Protein AF-A0A1I7Z0R8-F1 (afdb_monomer_lite)

Radius of gyration: 13.19 Å; chains: 1; bounding box: 25×24×41 Å

Sequence (66 aa):
MLKYVFDICEKDPSITSIKLHVQTSNKEALEFYEKFGFQVTEIVEDYYKRIEPNDAYYLAKKIERK

pLDDT: mean 94.18, std 5.56, range [60.06, 98.06]

Structure (mmCIF, N/CA/C/O backbone):
data_AF-A0A1I7Z0R8-F1
#
_entry.id   AF-A0A1I7Z0R8-F1
#
loop_
_atom_site.group_PDB
_atom_site.id
_atom_site.type_symbol
_atom_site.label_atom_id
_atom_site.label_alt_id
_atom_site.label_comp_id
_atom_site.label_asym_id
_atom_site.label_entity_id
_atom_site.label_seq_id
_atom_site.pdbx_PDB_ins_code
_atom_site.Cartn_x
_atom_site.Cartn_y
_atom_site.Cartn_z
_atom_site.occupancy
_atom_site.B_iso_or_equiv
_atom_site.auth_seq_id
_atom_site.auth_comp_id
_atom_site.auth_asym_id
_atom_site.auth_atom_id
_atom_site.pdbx_PDB_model_num
ATOM 1 N N . MET A 1 1 ? 12.437 8.101 -2.556 1.00 87.25 1 MET A N 1
ATOM 2 C CA . MET A 1 1 ? 12.384 6.733 -1.997 1.00 87.25 1 MET A CA 1
ATOM 3 C C . MET A 1 1 ? 11.534 5.794 -2.850 1.00 87.25 1 MET A C 1
ATOM 5 O O . MET A 1 1 ? 12.103 4.881 -3.418 1.00 87.25 1 MET A O 1
ATOM 9 N N . LEU A 1 2 ? 10.224 6.022 -3.021 1.00 92.94 2 LEU A N 1
ATOM 10 C CA . LEU A 1 2 ? 9.350 5.078 -3.744 1.00 92.94 2 LEU A CA 1
ATOM 11 C C . LEU A 1 2 ? 9.757 4.833 -5.213 1.00 92.94 2 LEU A C 1
ATOM 13 O O . LEU A 1 2 ? 9.799 3.691 -5.650 1.00 92.94 2 LEU A O 1
ATOM 17 N N . LYS A 1 3 ? 10.171 5.883 -5.938 1.00 92.88 3 LYS A N 1
ATOM 18 C CA . LYS A 1 3 ? 10.708 5.753 -7.308 1.00 92.88 3 LYS A CA 1
ATOM 19 C C . LYS A 1 3 ? 11.912 4.805 -7.395 1.00 92.88 3 LYS A C 1
ATOM 21 O O . LYS A 1 3 ? 11.968 3.979 -8.286 1.00 92.88 3 LYS A O 1
ATOM 26 N N . TYR A 1 4 ? 12.815 4.862 -6.417 1.00 94.75 4 TYR A N 1
ATOM 27 C CA . TYR A 1 4 ? 13.983 3.978 -6.368 1.00 94.75 4 TYR A CA 1
ATOM 28 C C . TYR A 1 4 ? 13.588 2.503 -6.193 1.00 94.75 4 TYR A C 1
ATOM 30 O O . TYR A 1 4 ? 14.217 1.624 -6.772 1.00 94.75 4 TYR A O 1
ATOM 38 N N . VAL A 1 5 ? 12.518 2.226 -5.439 1.00 94.62 5 VAL A N 1
ATOM 39 C CA . V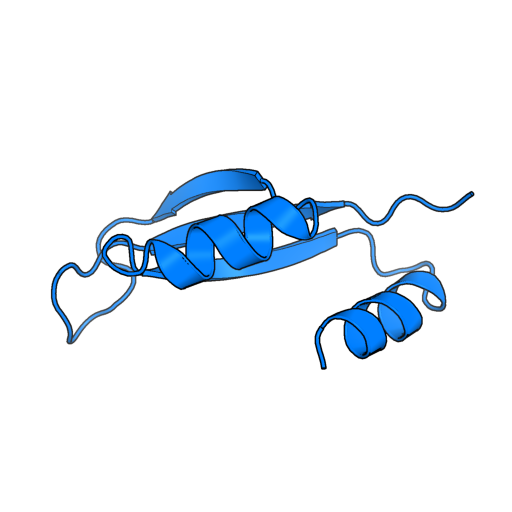AL A 1 5 ? 11.962 0.868 -5.333 1.00 94.62 5 VAL A CA 1
ATOM 40 C C . VAL A 1 5 ? 11.429 0.406 -6.688 1.00 94.62 5 VAL A C 1
ATOM 42 O O . VAL A 1 5 ? 11.706 -0.720 -7.083 1.00 94.62 5 VAL A O 1
ATOM 45 N N . PHE A 1 6 ? 10.728 1.273 -7.425 1.00 93.38 6 PHE A N 1
ATOM 46 C CA . PHE A 1 6 ? 10.246 0.945 -8.771 1.00 93.38 6 PHE A CA 1
ATOM 47 C C . PHE A 1 6 ? 11.399 0.619 -9.720 1.00 93.38 6 PHE A C 1
ATOM 49 O O . PHE A 1 6 ? 11.358 -0.425 -10.360 1.00 93.38 6 PHE A O 1
ATOM 56 N N . ASP A 1 7 ? 12.461 1.428 -9.713 1.00 93.25 7 ASP A N 1
ATOM 57 C CA . ASP A 1 7 ? 13.646 1.201 -10.547 1.00 93.25 7 ASP A CA 1
ATOM 58 C C . ASP A 1 7 ? 14.321 -0.152 -10.253 1.00 93.25 7 ASP A C 1
ATOM 60 O O . ASP A 1 7 ? 14.905 -0.768 -11.144 1.00 93.25 7 ASP A O 1
ATOM 64 N N . ILE A 1 8 ? 14.285 -0.620 -8.999 1.00 93.69 8 ILE A N 1
ATOM 65 C CA . ILE A 1 8 ? 14.783 -1.954 -8.629 1.00 93.69 8 ILE A CA 1
ATOM 66 C C . ILE A 1 8 ? 13.820 -3.033 -9.131 1.00 93.69 8 ILE A C 1
ATOM 68 O O . ILE A 1 8 ? 14.260 -4.005 -9.742 1.00 93.69 8 ILE A O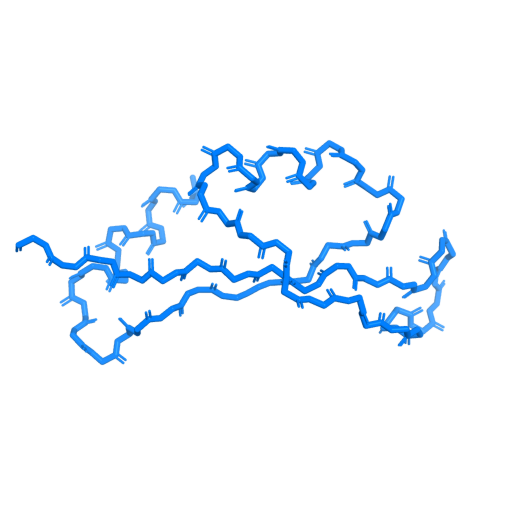 1
ATOM 72 N N . CYS A 1 9 ? 12.517 -2.865 -8.899 1.00 93.88 9 CYS A N 1
ATOM 73 C CA . CYS A 1 9 ? 11.502 -3.837 -9.300 1.00 93.88 9 CYS A CA 1
ATOM 74 C C . CYS A 1 9 ? 11.405 -4.013 -10.821 1.00 93.88 9 CYS A C 1
ATOM 76 O O . CYS A 1 9 ? 11.135 -5.114 -11.284 1.00 93.88 9 CYS A O 1
ATOM 78 N N . GLU A 1 10 ? 11.645 -2.961 -11.601 1.00 91.25 10 GLU A N 1
ATOM 79 C CA . GLU A 1 10 ? 11.660 -3.029 -13.066 1.00 91.25 10 GLU A CA 1
ATOM 80 C C . GLU A 1 10 ? 12.862 -3.813 -13.612 1.00 91.25 10 GLU A C 1
ATOM 82 O O . GLU A 1 10 ? 12.764 -4.422 -14.678 1.00 91.25 10 GLU A O 1
ATOM 87 N N . LYS A 1 11 ? 13.984 -3.848 -12.879 1.00 92.88 11 LYS A N 1
ATOM 88 C CA . LYS A 1 11 ? 15.201 -4.576 -13.278 1.00 92.88 11 LYS A CA 1
ATOM 89 C C . LYS A 1 11 ? 15.132 -6.073 -13.002 1.00 92.88 11 LYS A C 1
ATOM 91 O O . LYS A 1 11 ? 15.858 -6.829 -13.644 1.00 92.88 11 LYS A O 1
ATOM 96 N N . ASP A 1 12 ? 14.300 -6.499 -12.056 1.00 93.69 12 ASP A N 1
ATOM 97 C CA . ASP A 1 12 ? 14.148 -7.908 -11.704 1.00 93.69 12 ASP A CA 1
ATOM 98 C C . ASP A 1 12 ? 12.881 -8.505 -12.344 1.00 93.69 12 ASP A C 1
ATOM 100 O O . ASP A 1 12 ? 11.755 -8.214 -11.919 1.00 93.69 12 ASP A O 1
ATOM 104 N N . PRO A 1 13 ? 13.024 -9.394 -13.345 1.00 91.12 13 PRO A N 1
ATOM 105 C CA . PRO A 1 13 ? 11.888 -9.981 -14.028 1.00 91.12 13 PRO A CA 1
ATOM 106 C C . PRO A 1 13 ? 11.056 -10.944 -13.159 1.00 91.12 13 PRO A C 1
ATOM 108 O O . PRO A 1 13 ? 9.951 -11.326 -13.561 1.00 91.12 13 PRO A O 1
ATOM 111 N N . SER A 1 14 ? 11.532 -11.331 -11.976 1.00 94.94 14 SER A N 1
ATOM 112 C CA . SER A 1 14 ? 10.760 -12.138 -11.027 1.00 94.94 14 SER A CA 1
ATOM 113 C C . SER A 1 14 ? 9.723 -11.317 -10.248 1.00 94.94 14 SER A C 1
ATOM 115 O O . SER A 1 14 ? 8.724 -11.866 -9.781 1.00 94.94 14 SER A O 1
ATOM 117 N N . ILE A 1 15 ? 9.898 -9.992 -10.160 1.00 95.12 15 ILE A N 1
ATOM 118 C CA . ILE A 1 15 ? 8.998 -9.106 -9.418 1.00 95.12 15 ILE A CA 1
ATOM 119 C C . ILE A 1 15 ? 7.845 -8.668 -10.321 1.00 95.12 15 ILE A C 1
ATOM 121 O O . ILE A 1 15 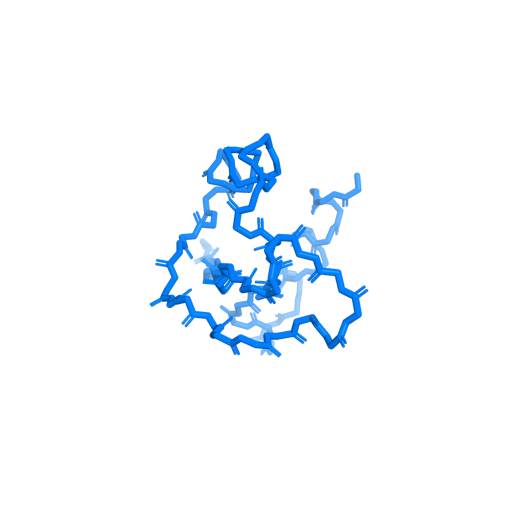? 8.024 -7.946 -11.301 1.00 95.12 15 ILE A O 1
ATOM 125 N N . THR A 1 16 ? 6.632 -9.101 -9.981 1.00 94.81 16 THR A N 1
ATOM 126 C CA . THR A 1 16 ? 5.421 -8.865 -10.786 1.00 94.81 16 THR A CA 1
ATOM 127 C C . THR A 1 16 ? 4.501 -7.789 -10.207 1.00 94.81 16 THR A C 1
ATOM 129 O O . THR A 1 16 ? 3.692 -7.202 -10.929 1.00 94.81 16 THR A O 1
ATOM 132 N N . SER A 1 17 ? 4.605 -7.502 -8.906 1.00 94.75 17 SER A N 1
ATOM 133 C CA . SER A 1 17 ? 3.780 -6.492 -8.238 1.00 94.75 17 SER A CA 1
ATOM 134 C C . SER A 1 17 ? 4.413 -5.987 -6.944 1.00 94.75 17 SER A C 1
ATOM 136 O O . SER A 1 17 ? 5.151 -6.721 -6.290 1.00 94.75 17 SER A O 1
ATOM 138 N N . ILE A 1 18 ? 4.063 -4.763 -6.553 1.00 96.44 18 ILE A N 1
ATOM 139 C CA . ILE A 1 18 ? 4.383 -4.162 -5.255 1.00 96.44 18 ILE A CA 1
ATOM 140 C C . ILE A 1 18 ? 3.084 -4.050 -4.464 1.00 96.44 18 ILE A C 1
ATOM 142 O O . ILE A 1 18 ? 2.065 -3.621 -5.007 1.00 96.44 18 ILE A O 1
ATOM 146 N N . LYS A 1 19 ? 3.121 -4.439 -3.189 1.00 96.94 19 LYS A N 1
ATOM 147 C CA . LYS A 1 19 ? 1.960 -4.488 -2.294 1.00 96.94 19 LYS A CA 1
ATOM 148 C C . LYS A 1 19 ? 2.293 -3.839 -0.957 1.00 96.94 19 LYS A C 1
ATOM 150 O O . LYS A 1 19 ? 3.413 -4.001 -0.473 1.00 96.94 19 LYS A O 1
ATOM 155 N N . LEU A 1 20 ? 1.340 -3.127 -0.364 1.00 97.25 20 LEU A N 1
ATOM 156 C CA . LEU A 1 20 ? 1.499 -2.499 0.950 1.00 97.25 20 LEU A CA 1
ATOM 157 C C . LEU A 1 20 ? 0.147 -2.307 1.652 1.00 97.25 20 LEU A C 1
ATOM 159 O O . LEU A 1 20 ? -0.901 -2.386 1.015 1.00 97.25 20 LEU A O 1
ATOM 163 N N . HIS A 1 21 ? 0.192 -2.036 2.956 1.00 97.50 21 HIS A N 1
ATOM 164 C CA . HIS A 1 21 ? -0.984 -1.747 3.776 1.00 97.50 21 HIS A CA 1
ATOM 165 C C . HIS A 1 21 ? -0.948 -0.294 4.260 1.00 97.50 21 HIS A C 1
ATOM 167 O O . HIS A 1 21 ? 0.098 0.171 4.720 1.00 97.50 21 HIS A O 1
ATOM 173 N N . VAL A 1 22 ? -2.075 0.411 4.168 1.00 97.00 22 VAL A N 1
ATOM 174 C CA . VAL A 1 22 ? -2.250 1.777 4.689 1.00 97.00 22 VAL A CA 1
ATOM 175 C C . VAL A 1 22 ? -3.440 1.790 5.630 1.00 97.00 22 VAL A C 1
ATOM 177 O O . VAL A 1 22 ? -4.515 1.349 5.251 1.00 97.00 22 VAL A O 1
ATOM 180 N N . GLN A 1 23 ? -3.274 2.327 6.836 1.00 97.25 23 GLN A N 1
ATOM 181 C CA . GLN A 1 23 ? -4.378 2.488 7.783 1.00 97.25 23 GLN A CA 1
ATOM 182 C C . GLN A 1 23 ? -5.538 3.288 7.174 1.00 97.25 23 GLN A C 1
ATOM 184 O O . GLN A 1 23 ? -5.307 4.304 6.515 1.00 97.25 23 GLN A O 1
ATOM 189 N N . THR A 1 24 ? -6.781 2.873 7.426 1.00 95.69 24 THR A N 1
ATOM 190 C CA . THR A 1 24 ? -7.969 3.481 6.794 1.00 95.69 24 THR A CA 1
ATOM 191 C C . THR A 1 24 ? -8.182 4.958 7.138 1.00 95.69 24 THR A C 1
ATOM 193 O O . THR A 1 24 ? -8.758 5.703 6.342 1.00 95.69 24 THR A O 1
ATOM 196 N N . SER A 1 25 ? -7.667 5.417 8.282 1.00 96.19 25 SER A N 1
ATOM 197 C CA . SER A 1 25 ? -7.663 6.832 8.674 1.00 96.19 25 SER A CA 1
ATOM 198 C C . SER A 1 25 ? -6.652 7.685 7.900 1.00 96.19 25 SER A C 1
ATOM 200 O O . SER A 1 25 ? -6.823 8.903 7.818 1.00 96.19 25 SER A O 1
ATOM 202 N N . ASN A 1 26 ? -5.612 7.084 7.315 1.00 95.50 26 ASN A N 1
ATOM 203 C CA . ASN A 1 26 ? -4.527 7.809 6.662 1.00 95.50 26 ASN A CA 1
ATOM 204 C C . ASN A 1 26 ? -4.841 8.096 5.186 1.00 95.50 26 ASN A C 1
ATOM 206 O O . ASN A 1 26 ? -4.276 7.504 4.263 1.00 95.50 26 ASN A O 1
ATOM 210 N N . LYS A 1 27 ? -5.758 9.046 4.979 1.00 95.25 27 LYS A N 1
ATOM 211 C CA . LYS A 1 27 ? -6.199 9.482 3.645 1.00 95.25 27 LYS A CA 1
ATOM 212 C C . LYS A 1 27 ? -5.071 10.097 2.815 1.00 95.25 27 LYS A C 1
ATOM 214 O O . LYS A 1 27 ? -5.015 9.868 1.614 1.00 95.25 27 LYS A O 1
ATOM 219 N N . GLU A 1 28 ? -4.145 10.817 3.446 1.00 97.19 28 GLU A N 1
ATOM 220 C CA . GLU A 1 28 ? -3.014 11.436 2.744 1.00 97.19 28 GLU A CA 1
ATOM 221 C C . GLU A 1 28 ? -2.088 10.379 2.126 1.00 97.19 28 GLU A C 1
ATOM 223 O O . GLU A 1 28 ? -1.707 10.485 0.959 1.00 97.19 28 GLU A O 1
ATOM 228 N N . ALA A 1 29 ? -1.767 9.320 2.877 1.00 95.81 29 ALA A N 1
ATOM 229 C CA . ALA A 1 29 ? -0.974 8.214 2.353 1.00 95.81 29 ALA A CA 1
ATOM 230 C C . ALA A 1 29 ? -1.721 7.450 1.253 1.00 95.81 29 ALA A C 1
ATOM 232 O O . ALA A 1 29 ? -1.107 7.095 0.248 1.00 95.81 29 ALA A O 1
ATOM 233 N N . LEU A 1 30 ? -3.029 7.223 1.414 1.00 96.31 30 LEU A N 1
ATOM 234 C CA . LEU A 1 30 ? -3.861 6.595 0.386 1.00 96.31 30 LEU A CA 1
ATOM 235 C C . LEU A 1 30 ? -3.779 7.371 -0.938 1.00 96.31 30 LEU A C 1
ATOM 237 O O . LEU A 1 30 ? -3.343 6.811 -1.943 1.00 96.31 30 LEU A O 1
ATOM 241 N N . GLU A 1 31 ? -4.078 8.672 -0.915 1.00 96.75 31 GLU A N 1
ATOM 242 C CA . GLU A 1 31 ? -4.007 9.535 -2.100 1.00 96.75 31 GLU A CA 1
ATOM 243 C C . GLU A 1 31 ? -2.591 9.600 -2.691 1.00 96.75 31 GLU A C 1
ATOM 245 O O . GLU A 1 31 ? -2.412 9.677 -3.910 1.00 96.75 31 GLU A O 1
ATOM 250 N N . PHE A 1 32 ? -1.558 9.584 -1.841 1.00 97.00 32 PHE A N 1
ATOM 251 C CA . PHE A 1 32 ? -0.169 9.537 -2.284 1.00 97.00 32 PHE A CA 1
ATOM 252 C C . PHE A 1 32 ? 0.097 8.274 -3.108 1.00 97.00 32 PHE A C 1
ATOM 254 O O . PHE A 1 32 ? 0.593 8.380 -4.228 1.00 97.00 32 PHE A O 1
ATOM 261 N N . TYR A 1 33 ? -0.252 7.090 -2.601 1.00 97.06 33 TYR A N 1
ATOM 262 C CA . TYR A 1 33 ? -0.009 5.835 -3.317 1.00 97.06 33 TYR A CA 1
ATOM 263 C C . TYR A 1 33 ? -0.887 5.688 -4.565 1.00 97.06 33 TYR A C 1
ATOM 265 O O . TYR A 1 33 ? -0.389 5.221 -5.593 1.00 97.06 33 TYR A O 1
ATOM 273 N N . GLU A 1 34 ? -2.136 6.154 -4.533 1.00 95.75 34 GLU A N 1
ATOM 274 C CA . GLU A 1 34 ? -3.005 6.199 -5.717 1.00 95.75 34 GLU A CA 1
ATOM 275 C C . GLU A 1 34 ? -2.383 7.029 -6.849 1.00 95.75 34 GLU A C 1
ATOM 277 O O . GLU A 1 34 ? -2.350 6.586 -7.999 1.00 95.75 34 GLU A O 1
ATOM 282 N N . LYS A 1 35 ? -1.761 8.177 -6.534 1.00 96.12 35 LYS A N 1
ATOM 283 C CA . LYS A 1 35 ? -1.019 8.994 -7.518 1.00 96.12 35 LYS A CA 1
ATOM 284 C C . LYS A 1 35 ? 0.182 8.268 -8.132 1.00 96.12 35 LYS A C 1
ATOM 286 O O . LYS A 1 35 ? 0.579 8.590 -9.250 1.00 96.12 35 LYS A O 1
ATOM 291 N N . PHE A 1 36 ? 0.759 7.285 -7.438 1.00 94.88 36 PHE A N 1
ATOM 292 C CA . PHE A 1 36 ? 1.819 6.421 -7.976 1.00 94.88 36 PHE A CA 1
ATOM 293 C C . PHE A 1 36 ? 1.282 5.182 -8.716 1.00 94.88 36 PHE A C 1
ATOM 295 O O . PHE A 1 36 ? 2.065 4.336 -9.160 1.00 94.88 36 PHE A O 1
ATOM 302 N N . GLY A 1 37 ? -0.037 5.083 -8.899 1.00 94.88 37 GLY A N 1
ATOM 303 C CA . GLY A 1 37 ? -0.693 4.004 -9.630 1.00 94.88 37 GLY A CA 1
ATOM 304 C C . GLY A 1 37 ? -0.847 2.719 -8.821 1.00 94.88 37 GLY A C 1
ATOM 305 O O . GLY A 1 37 ? -0.910 1.641 -9.412 1.00 94.88 37 GLY A O 1
ATOM 306 N N . PHE A 1 38 ? -0.853 2.816 -7.490 1.00 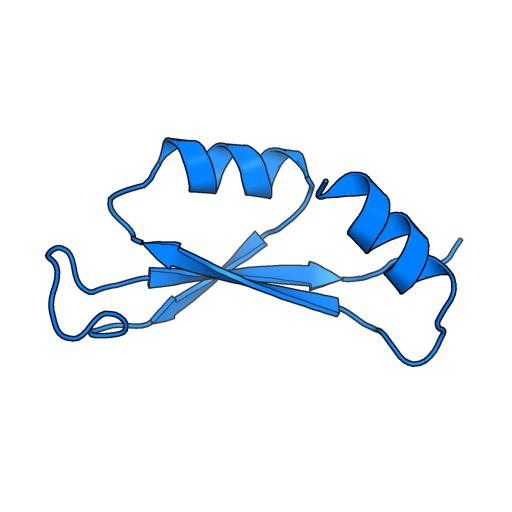97.12 38 PHE A N 1
ATOM 307 C CA . PHE A 1 38 ? -1.391 1.754 -6.649 1.00 97.12 38 PHE A CA 1
ATOM 308 C C . PHE A 1 38 ? -2.916 1.804 -6.658 1.00 97.12 38 PHE A C 1
ATOM 310 O O . PHE A 1 38 ? -3.511 2.869 -6.795 1.00 97.12 38 PHE A O 1
ATOM 317 N N . GLN A 1 39 ? -3.541 0.646 -6.496 1.00 96.75 39 GLN A N 1
ATOM 318 C CA . GLN A 1 39 ? -4.990 0.505 -6.419 1.00 96.75 39 GLN A CA 1
ATOM 319 C C . GLN A 1 39 ? -5.351 -0.221 -5.131 1.00 96.75 39 GLN A C 1
ATOM 321 O O . GLN A 1 39 ? -4.674 -1.184 -4.762 1.00 96.75 39 GLN A O 1
ATOM 326 N N . VAL A 1 40 ? -6.415 0.227 -4.463 1.00 96.94 40 VAL A N 1
ATOM 327 C CA . VAL A 1 40 ? -7.002 -0.508 -3.340 1.00 96.94 40 VAL A CA 1
ATOM 328 C C . VAL A 1 40 ? -7.629 -1.784 -3.883 1.00 96.94 40 VAL A C 1
ATOM 330 O O . VAL A 1 40 ? -8.505 -1.744 -4.743 1.00 96.94 40 VAL A O 1
ATOM 333 N N . THR A 1 41 ? -7.154 -2.917 -3.387 1.00 95.88 41 THR A N 1
ATOM 334 C CA . THR A 1 41 ? -7.644 -4.243 -3.777 1.00 95.88 41 THR A CA 1
ATOM 335 C C . THR A 1 41 ? -8.608 -4.832 -2.754 1.00 95.88 41 THR A C 1
ATOM 337 O O . THR A 1 41 ? -9.542 -5.523 -3.144 1.00 95.88 41 THR A O 1
ATOM 340 N N . GLU A 1 42 ? -8.420 -4.529 -1.470 1.00 96.06 42 GLU A N 1
ATOM 341 C CA . GLU A 1 42 ? -9.304 -4.949 -0.377 1.00 96.06 42 GLU A CA 1
ATOM 342 C C . GLU A 1 42 ? -9.084 -4.068 0.863 1.00 96.06 42 GLU A C 1
ATOM 344 O O . GLU A 1 42 ? -8.119 -3.297 0.932 1.00 96.06 42 GLU A O 1
ATOM 349 N N . ILE A 1 43 ? -9.988 -4.186 1.836 1.00 97.19 43 ILE A N 1
ATOM 350 C CA . ILE A 1 43 ? -9.806 -3.680 3.198 1.00 97.19 43 ILE A CA 1
ATOM 351 C C . ILE A 1 43 ? -9.555 -4.895 4.085 1.00 97.19 43 ILE A C 1
ATOM 353 O O . ILE A 1 43 ? -10.341 -5.839 4.080 1.00 97.19 43 ILE A O 1
ATOM 357 N N . VAL A 1 44 ? -8.451 -4.868 4.821 1.00 96.94 44 VAL A N 1
ATOM 358 C CA . VAL A 1 44 ? -8.088 -5.891 5.796 1.00 96.94 44 VAL A CA 1
ATOM 359 C C . VAL A 1 44 ? -8.529 -5.401 7.167 1.00 96.94 44 VAL A C 1
ATOM 361 O O . VAL A 1 44 ? -7.925 -4.477 7.721 1.00 96.94 44 VAL A O 1
ATOM 364 N N . GLU A 1 45 ? -9.594 -6.009 7.678 1.00 96.69 45 GLU A N 1
ATOM 365 C CA . GLU A 1 45 ? -10.137 -5.727 9.007 1.00 96.69 45 GLU A CA 1
ATOM 366 C C . GLU A 1 45 ? -9.163 -6.176 10.107 1.00 96.69 45 GLU A C 1
ATOM 368 O O . GLU A 1 45 ? -8.415 -7.144 9.928 1.00 96.69 45 GLU A O 1
ATOM 373 N N . ASP A 1 46 ? -9.138 -5.457 11.234 1.00 95.31 46 ASP A N 1
ATOM 374 C CA . ASP A 1 46 ? -8.311 -5.779 12.411 1.00 95.31 46 ASP A CA 1
ATOM 375 C C . ASP A 1 46 ? -6.794 -5.942 12.119 1.00 95.31 46 ASP A C 1
ATOM 377 O O . ASP A 1 46 ? -6.058 -6.604 12.867 1.00 95.31 46 ASP A O 1
ATOM 381 N N . TYR A 1 47 ? -6.284 -5.330 11.041 1.00 96.50 47 TYR A N 1
ATOM 382 C CA . TYR A 1 47 ? -4.880 -5.458 10.625 1.00 96.50 47 TYR A CA 1
ATOM 383 C C . TYR A 1 47 ? -3.907 -4.952 11.704 1.00 96.50 47 TYR A C 1
ATOM 385 O O . TYR A 1 47 ? -2.895 -5.595 12.017 1.00 96.50 47 TYR A O 1
ATOM 393 N N . TYR A 1 48 ? -4.205 -3.801 12.311 1.00 95.00 48 TYR A N 1
ATOM 394 C CA . TYR A 1 48 ? -3.386 -3.198 13.355 1.00 95.00 48 TYR A CA 1
ATOM 395 C C . TYR A 1 48 ? -3.915 -3.500 14.762 1.00 95.00 48 TYR A C 1
ATOM 397 O O . TYR A 1 48 ? -4.816 -2.854 15.274 1.00 95.00 48 TYR A O 1
ATOM 405 N N . LYS A 1 49 ? -3.239 -4.392 15.486 1.00 94.00 49 LYS A N 1
ATOM 406 C CA . LYS A 1 49 ? -3.694 -4.891 16.803 1.00 94.00 49 LYS A CA 1
ATOM 407 C C . LYS A 1 49 ? -3.761 -3.875 17.956 1.00 94.00 49 LYS A C 1
ATOM 409 O O . LYS A 1 49 ? -4.136 -4.258 19.060 1.00 94.00 49 LYS A O 1
ATOM 414 N N . ARG A 1 50 ? -3.248 -2.652 17.788 1.00 95.19 50 ARG A N 1
ATOM 415 C CA . ARG A 1 50 ? -2.979 -1.723 18.910 1.00 95.19 50 ARG A CA 1
ATOM 416 C C . ARG A 1 50 ? -3.358 -0.264 18.646 1.00 95.19 50 ARG A C 1
ATOM 418 O O . ARG A 1 50 ? -3.069 0.573 19.496 1.00 95.19 50 ARG A O 1
ATOM 425 N N . ILE A 1 51 ? -3.925 0.055 17.485 1.00 93.00 51 ILE A N 1
ATOM 426 C CA . ILE A 1 51 ? -4.285 1.429 17.105 1.00 93.00 51 ILE A CA 1
ATOM 427 C C . ILE A 1 51 ? -5.658 1.438 16.439 1.00 93.00 51 ILE A C 1
ATOM 429 O O . ILE A 1 51 ? -6.006 0.468 15.779 1.00 93.00 51 ILE A O 1
ATOM 433 N N . GLU A 1 52 ? -6.391 2.541 16.591 1.00 90.12 52 GLU A N 1
ATOM 434 C CA . GLU A 1 52 ? -7.719 2.744 16.004 1.00 90.12 52 GLU A CA 1
ATOM 435 C C . GLU A 1 52 ? -7.693 3.873 14.956 1.00 90.12 52 GLU A C 1
ATOM 437 O O . GLU A 1 52 ? -7.047 4.902 15.196 1.00 90.12 52 GLU A O 1
ATOM 442 N N . PRO A 1 53 ? -8.383 3.727 13.810 1.00 91.75 53 PRO A N 1
ATOM 443 C CA . PRO A 1 53 ? -9.039 2.505 13.335 1.00 91.75 53 PRO A CA 1
ATOM 444 C C . PRO A 1 53 ? -8.009 1.411 13.028 1.00 91.75 53 PRO A C 1
ATOM 446 O O . PRO A 1 53 ? -6.924 1.701 12.517 1.00 91.75 53 PRO A O 1
ATOM 449 N N . ASN A 1 54 ? -8.323 0.168 13.368 1.00 94.50 54 ASN A N 1
ATOM 450 C CA . ASN A 1 54 ? -7.395 -0.953 13.213 1.00 94.50 54 ASN A CA 1
ATOM 451 C C . ASN A 1 54 ? -7.360 -1.539 11.787 1.00 94.50 54 ASN A C 1
ATOM 453 O O . ASN A 1 54 ? -6.431 -2.278 11.453 1.00 94.50 54 ASN A O 1
ATOM 457 N N . ASP A 1 55 ? -8.303 -1.153 10.932 1.00 97.00 55 ASP A N 1
ATOM 458 C CA . ASP A 1 55 ? -8.374 -1.576 9.535 1.00 97.00 55 ASP A CA 1
ATOM 459 C C . ASP A 1 55 ? -7.262 -0.972 8.664 1.00 97.00 55 ASP A C 1
ATOM 461 O O . ASP A 1 55 ? -6.792 0.158 8.869 1.00 97.00 55 ASP A O 1
ATOM 465 N N . ALA A 1 56 ? -6.893 -1.696 7.605 1.00 97.69 56 ALA A N 1
ATOM 466 C CA . ALA A 1 56 ? -5.966 -1.216 6.588 1.00 97.69 56 ALA A CA 1
ATOM 467 C C . ALA A 1 56 ? -6.482 -1.450 5.166 1.00 97.69 56 ALA A C 1
ATOM 469 O O . ALA A 1 56 ? -6.954 -2.529 4.827 1.00 97.69 56 ALA A O 1
ATOM 470 N N . TYR A 1 57 ? -6.301 -0.473 4.284 1.00 98.06 57 TYR A N 1
ATOM 471 C CA . TYR A 1 57 ? -6.363 -0.695 2.847 1.00 98.06 57 TYR A CA 1
ATOM 472 C C . TYR A 1 57 ? -5.181 -1.558 2.411 1.00 98.06 57 TYR A C 1
ATOM 474 O O . TYR A 1 57 ? -4.031 -1.234 2.720 1.00 98.06 57 TYR A O 1
ATOM 482 N N . TYR A 1 58 ? -5.448 -2.613 1.647 1.00 97.94 58 TYR A N 1
ATOM 483 C CA . TYR A 1 58 ? -4.431 -3.360 0.916 1.00 97.94 58 TYR A CA 1
ATOM 484 C C . TYR A 1 58 ? -4.306 -2.787 -0.491 1.00 97.94 58 TYR A C 1
ATOM 486 O O . TYR A 1 58 ? -5.239 -2.864 -1.297 1.00 97.94 58 TYR A O 1
ATOM 494 N N . LEU A 1 59 ? -3.150 -2.194 -0.778 1.00 97.94 59 LEU A N 1
ATOM 495 C CA . LEU A 1 59 ? -2.863 -1.568 -2.057 1.00 97.94 59 LEU A CA 1
ATOM 496 C C . LEU A 1 59 ? -1.902 -2.427 -2.868 1.00 97.94 59 LEU A C 1
ATOM 498 O O . LEU A 1 59 ? -0.889 -2.899 -2.348 1.00 97.94 59 LEU A O 1
ATOM 502 N N . ALA A 1 60 ? -2.166 -2.544 -4.166 1.00 97.25 60 ALA A N 1
ATOM 503 C CA . ALA A 1 60 ? -1.301 -3.245 -5.101 1.00 97.25 60 ALA A CA 1
ATOM 504 C C . ALA A 1 60 ? -1.019 -2.407 -6.353 1.00 97.25 60 ALA A C 1
ATOM 506 O O . ALA A 1 60 ? -1.890 -1.716 -6.880 1.00 97.25 60 ALA A O 1
ATOM 507 N N . LYS A 1 61 ? 0.209 -2.513 -6.859 1.00 95.62 61 LYS A N 1
ATOM 508 C CA . LYS A 1 61 ? 0.633 -1.992 -8.159 1.00 95.62 61 LYS A CA 1
ATOM 509 C C . LYS A 1 61 ? 1.308 -3.107 -8.945 1.00 95.62 61 LYS A C 1
ATOM 511 O O . LYS A 1 61 ? 2.280 -3.692 -8.471 1.00 95.62 61 LYS A O 1
ATOM 516 N N . LYS A 1 62 ? 0.819 -3.397 -10.151 1.00 94.62 62 LYS A N 1
ATOM 517 C CA . LYS A 1 62 ? 1.497 -4.315 -11.080 1.00 94.62 62 LYS A CA 1
ATOM 518 C C . LYS A 1 62 ? 2.703 -3.621 -11.713 1.00 94.62 62 LYS A C 1
ATOM 520 O O . LYS A 1 62 ? 2.651 -2.421 -11.989 1.00 94.62 62 LYS A O 1
ATOM 525 N N . ILE A 1 63 ? 3.776 -4.376 -11.925 1.00 92.31 63 ILE A N 1
ATOM 526 C CA . ILE A 1 63 ? 4.936 -3.911 -12.688 1.00 92.31 63 ILE A CA 1
ATOM 527 C C . ILE A 1 63 ? 4.657 -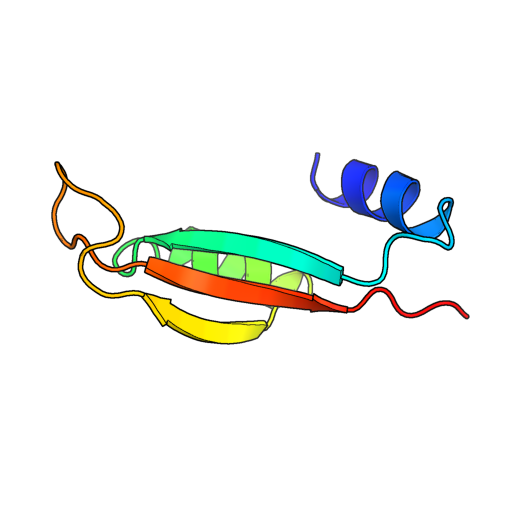4.188 -14.164 1.00 92.31 63 ILE A C 1
ATOM 529 O O . ILE A 1 63 ? 4.582 -5.344 -14.578 1.00 92.31 63 ILE A O 1
ATOM 533 N N . GLU A 1 64 ? 4.466 -3.128 -14.944 1.00 81.25 64 GLU A N 1
ATOM 534 C CA . GLU A 1 64 ? 4.324 -3.214 -16.396 1.00 81.25 64 GLU A CA 1
ATOM 535 C C . GLU A 1 64 ? 5.702 -3.058 -17.031 1.00 81.25 64 GLU A C 1
ATOM 537 O O . GLU A 1 64 ? 6.378 -2.054 -16.821 1.00 81.25 64 GLU A O 1
ATOM 542 N N . ARG A 1 65 ? 6.132 -4.062 -17.796 1.00 75.19 65 ARG A N 1
ATOM 543 C CA . ARG A 1 65 ? 7.384 -4.004 -18.554 1.00 75.19 65 ARG A CA 1
ATOM 544 C C . ARG A 1 65 ? 7.044 -3.562 -19.971 1.00 75.19 65 ARG A C 1
ATOM 546 O O . ARG A 1 65 ? 6.203 -4.196 -20.606 1.00 75.19 65 ARG A O 1
ATOM 553 N N . LYS A 1 66 ? 7.642 -2.456 -20.413 1.00 60.06 66 LYS A N 1
ATOM 554 C CA . LYS A 1 66 ? 7.596 -2.025 -21.815 1.00 60.06 66 LYS A CA 1
ATOM 555 C C . LYS A 1 66 ? 8.603 -2.797 -22.652 1.00 60.06 66 LYS A C 1
ATOM 557 O O . LYS A 1 66 ? 9.660 -3.162 -22.092 1.00 60.06 66 LYS A O 1
#

Foldseek 3Di:
DVVVVLVVLQVDPVRFKDKDKAPPPCVVVVVVVVVVVWDFPDKDQQCQVPDPPNIIGIIMDTNDHD

Organism: NCBI:txid37863

Secondary structure (DSSP, 8-state):
-HHHHHHHHHH-TT--EEEEEEETT-HHHHHHHHHTT-EEEEEETT-STTSSS--EEEEEEE----

InterPro domains:
  IPR000182 GNAT domain [PF00583] (1-38)
  IPR000182 GNAT domain [PS51186] (1-64)
  IPR016181 Acyl-CoA N-acyltransferase [SSF55729] (1-63)
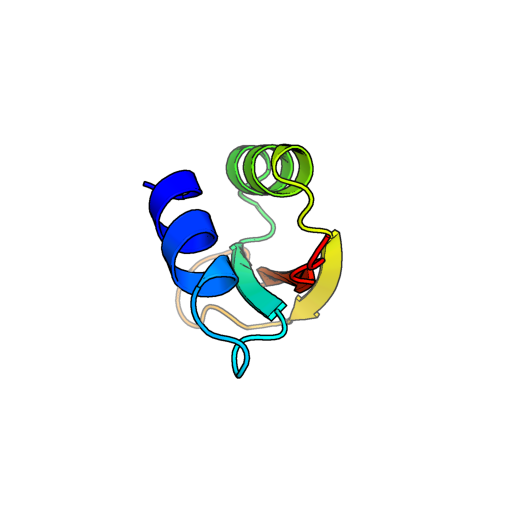  IPR051556 N-terminal and lysine N-acetyltransferase [PTHR42919] (1-63)